Protein AF-A0A6V7K742-F1 (afdb_monomer_lite)

Secondary structure (DSSP, 8-state):
--HHHHHHHHHHHHHHHHHHT--HHHHHHHHTT------HHHHHHHHHHHHHTT-

Organism: NCBI:txid1563983

Radius of gyration: 11.41 Å; chains: 1; bounding box: 28×19×28 Å

Sequence (55 aa):
ISGDLMQTMQIEGARCLTETNADLVKLIKTMKGEDVEVDKNMKCFGACLMKSFGV

InterPro domains:
  IPR006170 Pheromone/general odorant binding protein [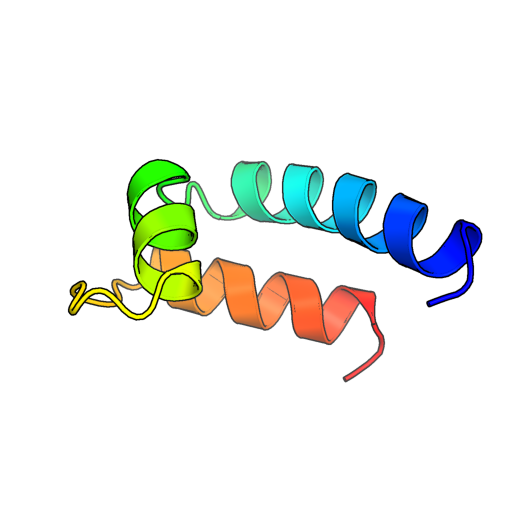PF01395] (6-55)
  IPR036728 Pheromone/general odorant binding protein superfamily [G3DSA:1.10.238.20] (2-55)
  IPR036728 Pheromone/general odorant binding protein superfamily [SSF47565] (5-55)

pLDDT: mean 91.86, std 7.46, range [57.0, 97.56]

Structure (mmCIF, N/CA/C/O backbone):
data_AF-A0A6V7K742-F1
#
_entry.id   AF-A0A6V7K742-F1
#
loop_
_atom_site.group_PDB
_atom_site.id
_atom_site.type_symbol
_atom_site.label_atom_id
_atom_site.label_alt_id
_atom_site.label_comp_id
_atom_site.label_asym_id
_atom_site.label_entity_id
_atom_site.label_seq_id
_atom_site.pdbx_PDB_ins_code
_atom_site.Cartn_x
_atom_site.Cartn_y
_atom_site.Cartn_z
_atom_site.occupancy
_atom_site.B_iso_or_equiv
_atom_site.auth_seq_id
_atom_site.auth_comp_id
_atom_site.auth_asym_id
_atom_site.auth_atom_id
_atom_site.pdbx_PDB_model_num
ATOM 1 N N . ILE A 1 1 ? 15.466 -10.613 -5.997 1.00 57.00 1 ILE A N 1
ATOM 2 C CA . ILE A 1 1 ? 14.541 -9.573 -6.506 1.00 57.00 1 ILE A CA 1
ATOM 3 C C . ILE A 1 1 ? 15.405 -8.609 -7.308 1.00 57.00 1 ILE A C 1
ATOM 5 O O . ILE A 1 1 ? 16.401 -8.154 -6.759 1.00 57.00 1 ILE A O 1
ATOM 9 N N . SER A 1 2 ? 15.147 -8.417 -8.605 1.00 71.44 2 SER A N 1
ATOM 10 C CA . SER A 1 2 ? 15.889 -7.433 -9.409 1.00 71.44 2 SER A CA 1
ATOM 11 C C . SER A 1 2 ? 15.709 -6.035 -8.801 1.00 71.44 2 SER A C 1
ATOM 13 O O . SER A 1 2 ? 14.658 -5.752 -8.228 1.00 71.44 2 SER A O 1
ATOM 15 N N . GLY A 1 3 ? 16.721 -5.164 -8.893 1.00 75.69 3 GLY A N 1
ATOM 16 C CA . GLY A 1 3 ? 16.640 -3.806 -8.327 1.00 75.69 3 GLY A CA 1
ATOM 17 C C . GLY A 1 3 ? 15.445 -3.001 -8.854 1.00 75.69 3 GLY A C 1
ATOM 18 O O . GLY A 1 3 ? 14.832 -2.252 -8.103 1.00 75.69 3 GLY A O 1
ATOM 19 N N . ASP A 1 4 ? 15.063 -3.258 -10.104 1.00 84.00 4 ASP A N 1
ATOM 20 C CA . ASP A 1 4 ? 13.914 -2.658 -10.784 1.00 84.00 4 ASP A CA 1
ATOM 21 C C . ASP A 1 4 ? 12.579 -2.985 -10.092 1.00 84.00 4 ASP A C 1
ATOM 23 O O . ASP A 1 4 ? 11.842 -2.086 -9.698 1.00 84.00 4 ASP A O 1
ATOM 27 N N . LEU A 1 5 ? 12.323 -4.266 -9.791 1.00 83.62 5 LEU A N 1
ATOM 28 C CA . LEU A 1 5 ? 11.089 -4.681 -9.113 1.00 83.62 5 LEU A CA 1
ATOM 29 C C . LEU A 1 5 ? 10.959 -4.046 -7.721 1.00 83.62 5 LEU A C 1
ATOM 31 O O . LEU A 1 5 ? 9.868 -3.663 -7.298 1.00 83.62 5 LEU A O 1
ATOM 35 N N . MET A 1 6 ? 12.075 -3.923 -7.001 1.00 84.38 6 MET A N 1
ATOM 36 C CA . MET A 1 6 ? 12.077 -3.326 -5.668 1.00 84.38 6 MET A CA 1
ATOM 37 C C . MET A 1 6 ? 11.804 -1.817 -5.725 1.00 84.38 6 MET A C 1
ATOM 39 O O . MET A 1 6 ? 11.083 -1.299 -4.873 1.00 84.38 6 MET A O 1
ATOM 43 N N . GLN A 1 7 ? 12.314 -1.130 -6.750 1.00 89.19 7 GLN A N 1
ATOM 44 C CA . GLN A 1 7 ? 12.048 0.286 -6.987 1.00 89.19 7 GLN A CA 1
ATOM 45 C C . GLN A 1 7 ? 10.588 0.528 -7.396 1.00 89.19 7 GLN A C 1
ATOM 47 O O . GLN A 1 7 ? 9.937 1.403 -6.822 1.00 89.19 7 GLN A O 1
ATOM 52 N N . THR A 1 8 ? 10.035 -0.285 -8.302 1.00 88.81 8 THR A N 1
ATOM 53 C CA . 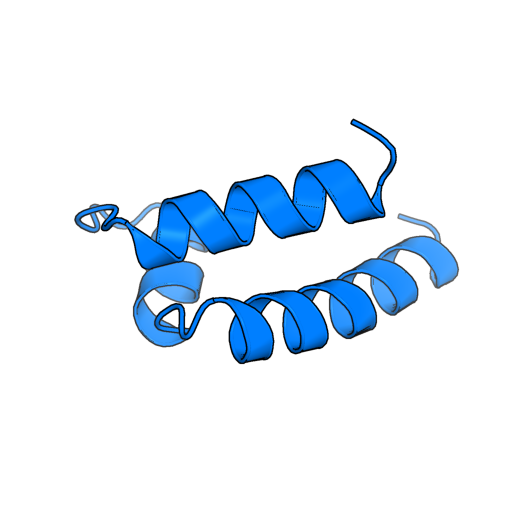THR A 1 8 ? 8.610 -0.225 -8.667 1.00 88.81 8 THR A CA 1
ATOM 54 C C . THR A 1 8 ? 7.720 -0.437 -7.446 1.00 88.81 8 THR A C 1
ATOM 56 O O . THR A 1 8 ? 6.785 0.326 -7.228 1.00 88.81 8 THR A O 1
ATOM 59 N N . MET A 1 9 ? 8.038 -1.415 -6.594 1.00 89.19 9 MET A N 1
ATOM 60 C CA . MET A 1 9 ? 7.253 -1.687 -5.387 1.00 89.19 9 MET A CA 1
ATOM 61 C C . MET A 1 9 ? 7.274 -0.529 -4.386 1.00 89.19 9 MET A C 1
ATOM 63 O O . MET A 1 9 ? 6.259 -0.266 -3.745 1.00 89.19 9 MET A O 1
ATOM 67 N N . GLN A 1 10 ? 8.392 0.187 -4.259 1.00 90.50 10 GLN A N 1
ATOM 68 C CA . GLN A 1 10 ? 8.466 1.379 -3.409 1.00 90.50 10 GLN A CA 1
ATOM 69 C C . GLN A 1 10 ? 7.616 2.530 -3.960 1.00 90.50 10 GLN A C 1
ATOM 71 O O . GLN A 1 10 ? 6.877 3.157 -3.199 1.00 90.50 10 GLN A O 1
ATOM 76 N N . ILE A 1 11 ? 7.692 2.784 -5.269 1.00 94.38 11 ILE A N 1
ATOM 77 C CA . ILE A 1 11 ? 6.922 3.844 -5.935 1.00 94.38 11 ILE A CA 1
ATOM 78 C C . ILE A 1 11 ? 5.420 3.553 -5.834 1.00 94.38 11 ILE A C 1
ATOM 80 O O . ILE A 1 11 ? 4.653 4.390 -5.354 1.00 94.38 11 ILE A O 1
ATOM 84 N N . GLU A 1 12 ? 5.005 2.346 -6.214 1.00 95.06 12 GLU A N 1
ATOM 85 C CA . GLU A 1 12 ? 3.599 1.939 -6.177 1.00 95.06 12 GLU A CA 1
ATOM 86 C C . GLU A 1 12 ? 3.077 1.817 -4.744 1.00 95.06 12 GLU A C 1
ATOM 88 O O . GLU A 1 12 ? 1.951 2.221 -4.463 1.00 95.06 12 GLU A O 1
ATOM 93 N N . GLY A 1 13 ? 3.909 1.357 -3.806 1.00 94.56 13 GLY A N 1
ATOM 94 C CA . GLY A 1 13 ? 3.585 1.347 -2.382 1.00 94.56 13 GLY A CA 1
ATOM 95 C C . GLY A 1 13 ? 3.281 2.744 -1.847 1.00 94.56 13 GLY A C 1
ATOM 96 O O . GLY A 1 13 ? 2.246 2.941 -1.211 1.00 94.56 13 GLY A O 1
ATOM 97 N N . ALA A 1 14 ? 4.127 3.734 -2.144 1.00 95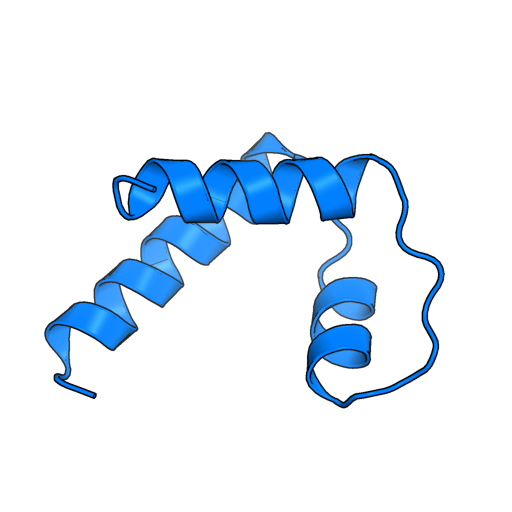.25 14 ALA A N 1
ATOM 98 C CA . ALA A 1 14 ? 3.903 5.118 -1.723 1.00 95.25 14 ALA A CA 1
ATOM 99 C C . ALA A 1 14 ? 2.636 5.725 -2.357 1.00 95.25 14 ALA A C 1
ATOM 101 O O . ALA A 1 14 ? 1.850 6.390 -1.670 1.00 95.25 14 ALA A O 1
ATOM 102 N N . ARG A 1 15 ? 2.400 5.455 -3.649 1.00 97.38 15 ARG A N 1
ATOM 103 C CA . ARG A 1 15 ? 1.188 5.888 -4.363 1.00 97.38 15 ARG A CA 1
ATOM 104 C C . ARG A 1 15 ? -0.075 5.294 -3.737 1.00 97.38 15 ARG A C 1
ATOM 106 O O . ARG A 1 15 ? -0.973 6.038 -3.346 1.00 97.38 15 ARG A O 1
ATOM 113 N N . CYS A 1 16 ? -0.125 3.973 -3.575 1.00 97.44 16 CYS A N 1
ATOM 114 C CA . CYS A 1 16 ? -1.282 3.273 -3.020 1.00 97.44 16 CYS A CA 1
ATOM 115 C C . CYS A 1 16 ? -1.560 3.656 -1.563 1.00 97.44 16 CYS A C 1
ATOM 117 O O . CYS A 1 16 ? -2.723 3.769 -1.174 1.00 97.44 16 CYS A O 1
ATOM 119 N N . LEU A 1 17 ? -0.521 3.895 -0.757 1.00 96.75 17 LEU A N 1
ATOM 120 C CA . LEU A 1 17 ? -0.673 4.389 0.614 1.00 96.75 17 LEU A CA 1
ATOM 121 C C . LEU A 1 17 ? -1.402 5.741 0.634 1.00 96.75 17 LEU A C 1
ATOM 123 O O . LEU A 1 17 ? -2.331 5.932 1.417 1.00 96.75 17 LEU A O 1
ATOM 127 N N . THR A 1 18 ? -1.018 6.640 -0.276 1.00 96.44 18 THR A N 1
ATOM 128 C CA . THR A 1 18 ? -1.591 7.987 -0.398 1.00 96.44 18 THR A CA 1
ATOM 129 C C . THR A 1 18 ? -3.041 7.945 -0.887 1.00 96.44 18 THR A C 1
ATOM 131 O O . THR A 1 18 ? -3.904 8.593 -0.303 1.00 96.44 18 THR A O 1
ATOM 134 N N . GLU A 1 19 ? -3.338 7.154 -1.922 1.00 97.38 19 GLU A N 1
ATOM 135 C CA . GLU A 1 19 ? -4.688 7.056 -2.506 1.00 97.38 19 GLU A CA 1
ATOM 136 C C . GLU A 1 19 ? -5.717 6.435 -1.560 1.00 97.38 19 GLU A C 1
ATOM 138 O O . GLU A 1 19 ? -6.895 6.789 -1.587 1.00 97.38 19 GLU A O 1
ATOM 143 N N . THR A 1 20 ? -5.283 5.484 -0.736 1.00 97.56 20 THR A N 1
ATOM 144 C CA . THR A 1 20 ? -6.187 4.695 0.111 1.00 97.56 20 THR A CA 1
ATOM 145 C C . THR A 1 20 ? -6.266 5.210 1.538 1.00 97.56 20 THR A C 1
ATOM 147 O O . THR A 1 20 ? -7.136 4.769 2.290 1.00 97.56 20 THR A O 1
ATOM 150 N N . ASN A 1 21 ? -5.379 6.138 1.914 1.00 97.19 21 ASN A N 1
ATOM 151 C CA . ASN A 1 21 ? -5.215 6.613 3.284 1.00 97.19 21 ASN A CA 1
ATOM 152 C C . ASN A 1 21 ? -5.047 5.444 4.277 1.00 97.19 21 ASN A C 1
ATOM 154 O O . ASN A 1 21 ? -5.649 5.420 5.356 1.00 97.19 21 ASN A O 1
ATOM 158 N N . ALA A 1 22 ? -4.304 4.415 3.858 1.00 96.88 22 ALA A N 1
ATOM 159 C CA . ALA A 1 22 ? -3.994 3.268 4.698 1.00 96.88 22 ALA A CA 1
ATOM 160 C C . ALA A 1 22 ? -2.954 3.649 5.758 1.00 96.88 22 ALA A C 1
ATOM 162 O O . ALA A 1 22 ? -2.046 4.443 5.517 1.00 96.88 22 ALA A O 1
ATOM 163 N N . ASP A 1 23 ? -3.089 3.070 6.948 1.00 95.81 23 ASP A N 1
ATOM 164 C CA . ASP A 1 23 ? -2.180 3.336 8.056 1.00 95.81 23 ASP A CA 1
ATOM 165 C C . ASP A 1 23 ? -0.849 2.599 7.839 1.00 95.81 23 ASP A C 1
ATOM 167 O O . ASP A 1 23 ? -0.771 1.368 7.904 1.00 95.81 23 ASP A O 1
ATOM 171 N N . LEU A 1 24 ? 0.215 3.371 7.597 1.00 93.94 24 LEU A N 1
ATOM 172 C CA . LEU A 1 24 ? 1.564 2.848 7.394 1.00 93.94 24 LEU A CA 1
ATOM 173 C C . LEU A 1 24 ? 2.051 2.011 8.584 1.00 93.94 24 LEU A C 1
ATOM 175 O O . LEU A 1 24 ? 2.712 0.992 8.391 1.00 93.94 24 LEU A O 1
ATOM 179 N N . VAL A 1 25 ? 1.721 2.410 9.814 1.00 94.50 25 VAL A N 1
ATOM 180 C CA . VAL A 1 25 ? 2.130 1.684 11.021 1.00 94.50 25 VAL A CA 1
ATOM 181 C C . VAL A 1 25 ? 1.435 0.331 11.070 1.00 94.50 25 VAL A C 1
ATOM 183 O O . VAL A 1 25 ? 2.099 -0.676 11.326 1.00 94.50 25 VAL A O 1
ATOM 186 N N . LYS A 1 26 ? 0.130 0.276 10.775 1.00 94.94 26 LYS A N 1
ATOM 187 C CA . LYS A 1 26 ? -0.598 -1.002 10.694 1.00 94.94 26 LYS A CA 1
ATOM 188 C C . LYS A 1 26 ? -0.019 -1.912 9.616 1.00 94.94 26 LYS A C 1
ATOM 190 O O . LYS A 1 26 ? 0.215 -3.083 9.894 1.00 94.94 26 LYS A O 1
ATOM 195 N N . LEU A 1 27 ? 0.285 -1.380 8.430 1.00 92.38 27 LEU A N 1
ATOM 196 C CA . LEU A 1 27 ? 0.899 -2.151 7.344 1.00 92.38 27 LEU A CA 1
ATOM 197 C C . LEU A 1 27 ? 2.257 -2.741 7.752 1.00 92.38 27 LEU A C 1
ATOM 199 O O . LEU A 1 27 ? 2.491 -3.930 7.545 1.00 92.38 27 LEU A O 1
ATOM 203 N N . ILE A 1 28 ? 3.128 -1.947 8.385 1.00 93.06 28 ILE A N 1
ATOM 204 C CA . ILE A 1 28 ? 4.431 -2.421 8.880 1.00 93.06 28 ILE A CA 1
ATOM 205 C C . ILE A 1 28 ? 4.250 -3.545 9.906 1.00 93.06 28 ILE A C 1
ATOM 207 O O . ILE A 1 28 ? 4.969 -4.543 9.855 1.00 93.06 28 ILE A O 1
ATOM 211 N N . LYS A 1 29 ? 3.298 -3.403 10.830 1.00 95.06 29 LYS A N 1
ATOM 212 C CA . LYS A 1 29 ? 2.988 -4.434 11.827 1.00 95.06 29 LYS A CA 1
ATOM 213 C C . LYS A 1 29 ? 2.468 -5.720 11.176 1.00 95.06 29 LYS A C 1
ATOM 215 O O . LYS A 1 29 ? 2.974 -6.796 11.483 1.00 95.06 29 LYS A O 1
ATOM 220 N N . THR A 1 30 ? 1.564 -5.617 10.200 1.00 92.00 30 THR A N 1
ATOM 221 C CA . THR A 1 30 ? 1.102 -6.771 9.410 1.00 92.00 30 THR A CA 1
ATOM 222 C C . THR A 1 30 ? 2.260 -7.460 8.683 1.00 92.00 30 THR A C 1
ATOM 224 O O . THR A 1 30 ? 2.355 -8.683 8.711 1.00 92.00 30 THR A O 1
ATOM 227 N N . MET A 1 31 ? 3.196 -6.706 8.092 1.00 88.19 31 MET A N 1
ATOM 228 C CA . MET A 1 31 ? 4.391 -7.274 7.444 1.00 88.19 31 MET A CA 1
ATOM 229 C C . MET A 1 31 ? 5.335 -7.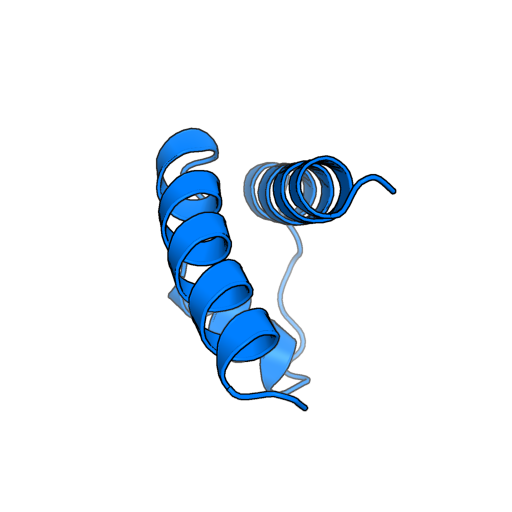988 8.421 1.00 88.19 31 MET A C 1
ATOM 231 O O . MET A 1 31 ? 6.066 -8.889 8.016 1.00 88.19 31 MET A O 1
ATOM 235 N N . LYS A 1 32 ? 5.325 -7.604 9.701 1.00 95.62 32 LYS A N 1
ATOM 236 C CA . LYS A 1 32 ? 6.067 -8.283 10.773 1.00 95.62 32 LYS A CA 1
ATOM 237 C C . LYS A 1 32 ? 5.348 -9.520 11.320 1.00 95.62 32 LYS A C 1
ATOM 239 O O . LYS A 1 32 ? 5.906 -10.197 12.179 1.00 95.62 32 LYS A O 1
ATOM 244 N N . GLY A 1 33 ? 4.144 -9.822 10.832 1.00 94.38 33 GLY A N 1
ATOM 245 C CA . GLY A 1 33 ? 3.320 -10.922 11.329 1.00 94.38 33 GLY A CA 1
ATOM 246 C C . GLY A 1 33 ? 2.633 -10.623 12.662 1.00 94.38 33 GLY A C 1
ATOM 247 O O . GLY A 1 33 ? 2.197 -11.553 13.334 1.00 94.38 33 GLY A O 1
ATOM 248 N N . GLU A 1 34 ? 2.550 -9.351 13.065 1.00 96.94 34 GLU A N 1
ATOM 249 C CA . GLU A 1 34 ? 1.745 -8.958 14.221 1.00 96.94 34 GLU A CA 1
ATOM 250 C C . GLU A 1 34 ? 0.254 -9.084 13.886 1.00 96.94 34 GLU A C 1
ATOM 252 O O . GLU A 1 34 ? -0.171 -8.798 12.762 1.00 96.94 34 GLU A O 1
ATOM 257 N N . ASP A 1 35 ? -0.541 -9.481 14.880 1.00 93.88 35 ASP A N 1
ATOM 258 C CA . ASP A 1 35 ? -1.995 -9.506 14.755 1.00 93.88 35 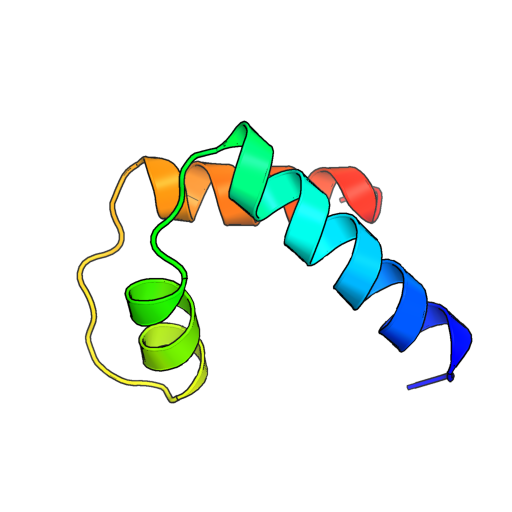ASP A CA 1
ATOM 259 C C . ASP A 1 35 ? -2.531 -8.068 14.775 1.00 93.88 35 ASP A C 1
ATOM 261 O O . ASP A 1 35 ? -2.452 -7.355 15.780 1.00 93.88 35 ASP A O 1
ATOM 265 N N . VAL A 1 36 ? -3.004 -7.613 13.618 1.00 93.88 36 VAL A N 1
ATOM 266 C CA . VAL A 1 36 ? -3.508 -6.259 13.393 1.00 93.88 36 VAL A CA 1
ATOM 267 C C . VAL A 1 36 ? -4.847 -6.368 12.693 1.00 93.88 36 VAL A C 1
ATOM 269 O O . VAL A 1 36 ? -4.976 -7.041 11.671 1.00 93.88 36 VAL A O 1
ATOM 272 N N . GLU A 1 37 ? -5.836 -5.644 13.205 1.00 93.88 37 GLU A N 1
ATOM 273 C CA . GLU A 1 37 ? -7.137 -5.559 12.558 1.00 93.88 37 GLU A CA 1
ATOM 274 C C . GLU A 1 37 ? -7.016 -4.912 11.168 1.00 93.88 37 GLU A C 1
ATOM 276 O O . GLU A 1 37 ? -6.653 -3.738 11.028 1.00 93.88 37 GLU A O 1
ATOM 281 N N . VAL A 1 38 ? -7.344 -5.694 10.134 1.00 92.69 38 VAL A N 1
ATOM 282 C CA . VAL A 1 38 ? -7.323 -5.257 8.735 1.00 92.69 38 VAL A CA 1
ATOM 283 C C . VAL A 1 38 ? -8.602 -4.489 8.411 1.00 92.69 38 VAL A C 1
ATOM 285 O O . VAL A 1 38 ? -9.657 -5.070 8.127 1.00 92.69 38 VAL A O 1
ATOM 288 N N . ASP A 1 39 ? -8.490 -3.165 8.402 1.00 94.38 39 ASP A N 1
ATOM 289 C CA . ASP A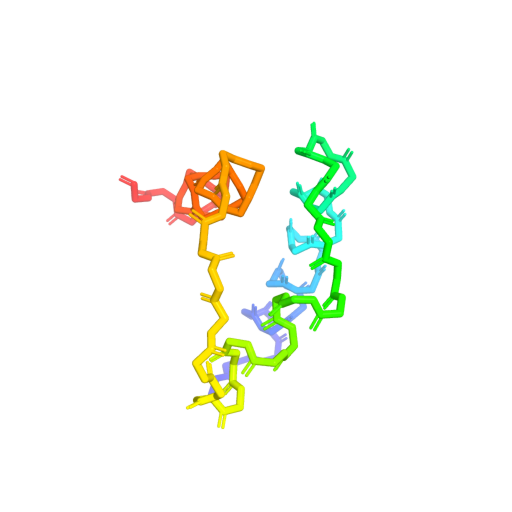 1 39 ? -9.590 -2.269 8.057 1.00 94.38 39 ASP A CA 1
ATOM 290 C C . ASP A 1 39 ? -9.799 -2.114 6.534 1.00 94.38 39 ASP A C 1
ATOM 292 O O . ASP A 1 39 ? -9.120 -2.717 5.695 1.00 94.38 39 ASP A O 1
ATOM 296 N N . LYS A 1 40 ? -10.803 -1.312 6.160 1.00 97.12 40 LYS A N 1
ATOM 297 C CA . LYS A 1 40 ? -11.163 -1.055 4.758 1.00 97.12 40 LYS A CA 1
ATOM 298 C C . LYS A 1 40 ? -10.003 -0.450 3.961 1.00 97.12 40 LYS A C 1
ATOM 300 O O . LYS A 1 40 ? -9.803 -0.849 2.814 1.00 97.12 40 LYS A O 1
ATOM 305 N N . ASN A 1 41 ? -9.245 0.477 4.542 1.00 97.38 41 ASN A N 1
ATOM 306 C CA . ASN A 1 41 ? -8.185 1.185 3.826 1.00 97.38 41 ASN A CA 1
ATOM 307 C C . ASN A 1 41 ? -7.013 0.244 3.541 1.00 97.38 41 ASN A C 1
ATOM 309 O O . ASN A 1 41 ? -6.474 0.258 2.439 1.00 97.38 41 ASN A O 1
ATOM 313 N N . MET A 1 42 ? -6.689 -0.657 4.473 1.00 96.25 42 MET A N 1
ATOM 314 C CA . MET A 1 42 ? -5.680 -1.699 4.251 1.00 96.25 42 MET A CA 1
ATOM 315 C C . MET A 1 42 ? -6.070 -2.674 3.129 1.00 96.25 42 MET A C 1
ATOM 317 O O . MET A 1 42 ? -5.228 -3.049 2.312 1.00 96.25 42 MET A O 1
ATOM 321 N N . LYS A 1 43 ? -7.353 -3.049 3.027 1.00 95.38 43 LYS A N 1
ATOM 322 C CA . LYS A 1 43 ? -7.849 -3.868 1.901 1.00 95.38 43 LYS A CA 1
ATOM 323 C C . LYS A 1 43 ? -7.732 -3.119 0.575 1.00 95.38 43 LYS A C 1
ATOM 325 O O . LYS A 1 43 ? -7.292 -3.697 -0.417 1.00 95.38 43 LYS A O 1
ATOM 330 N N . CYS A 1 44 ? -8.083 -1.832 0.561 1.00 97.44 44 CYS A N 1
ATOM 331 C CA . CYS A 1 44 ? -7.913 -0.977 -0.611 1.00 97.44 44 CYS A CA 1
ATOM 332 C C . CYS A 1 44 ? -6.436 -0.836 -1.008 1.00 97.44 44 CYS A C 1
ATOM 334 O O . CYS A 1 44 ? -6.136 -0.884 -2.198 1.00 97.44 44 CYS A O 1
ATOM 336 N N . PHE A 1 45 ? -5.518 -0.722 -0.043 1.00 96.69 45 PHE A N 1
ATOM 337 C CA . PHE A 1 45 ? -4.076 -0.687 -0.298 1.00 96.69 45 PHE A CA 1
ATOM 338 C C . PHE A 1 45 ? -3.599 -1.960 -1.005 1.00 96.69 45 PHE A C 1
ATOM 340 O O . PHE A 1 45 ? -2.958 -1.878 -2.052 1.00 96.69 45 PHE A O 1
ATOM 347 N N . GLY A 1 46 ? -3.975 -3.136 -0.489 1.00 94.31 46 GLY A N 1
ATOM 348 C CA . GLY A 1 46 ? -3.650 -4.416 -1.124 1.00 94.31 46 GLY A CA 1
ATOM 349 C C . GLY A 1 46 ? -4.224 -4.542 -2.539 1.00 94.31 46 GLY A C 1
ATOM 350 O O . GLY A 1 46 ? -3.518 -4.956 -3.455 1.00 94.31 46 GLY A O 1
ATOM 351 N N . ALA A 1 47 ? -5.477 -4.122 -2.746 1.00 95.94 47 ALA A N 1
ATOM 352 C CA . ALA A 1 47 ? -6.107 -4.119 -4.068 1.00 95.94 47 ALA A CA 1
ATOM 353 C C . ALA A 1 47 ? -5.407 -3.167 -5.055 1.00 95.94 47 ALA A C 1
ATOM 355 O O . ALA A 1 47 ? -5.231 -3.509 -6.223 1.00 95.94 47 ALA A O 1
ATOM 356 N N . CYS A 1 48 ? -4.981 -1.992 -4.587 1.00 96.62 48 CYS A N 1
ATOM 357 C CA . CYS A 1 48 ? -4.217 -1.039 -5.386 1.00 96.62 48 CYS A CA 1
ATOM 358 C C . CYS A 1 48 ? -2.876 -1.632 -5.836 1.00 96.62 48 CYS A C 1
ATOM 360 O O . CYS A 1 48 ? -2.559 -1.561 -7.022 1.00 96.62 48 CYS A O 1
ATOM 362 N N . LEU A 1 49 ? -2.140 -2.284 -4.928 1.00 94.44 49 LEU A N 1
ATOM 363 C CA . LEU A 1 49 ? -0.883 -2.950 -5.269 1.00 94.44 49 LEU A CA 1
ATOM 364 C C . LEU A 1 49 ? -1.081 -4.068 -6.296 1.00 94.44 49 LEU A C 1
ATOM 366 O O . LEU A 1 49 ? -0.346 -4.112 -7.276 1.00 94.44 49 LEU A O 1
ATOM 370 N N . MET A 1 50 ? -2.074 -4.946 -6.109 1.00 93.62 50 MET A N 1
ATOM 371 C CA . MET A 1 50 ? -2.362 -6.020 -7.073 1.00 93.62 50 MET A CA 1
ATOM 372 C C . MET A 1 50 ? -2.604 -5.452 -8.476 1.00 93.62 50 MET A C 1
ATOM 374 O O . MET A 1 50 ? -1.933 -5.855 -9.428 1.00 93.62 50 MET A O 1
ATOM 378 N N . LYS A 1 51 ? -3.426 -4.399 -8.566 1.00 94.06 51 LYS A N 1
ATOM 379 C CA . LYS A 1 51 ? -3.695 -3.699 -9.823 1.00 94.06 51 LYS A CA 1
ATOM 380 C C . LYS A 1 51 ? -2.429 -3.107 -10.454 1.00 94.06 51 LYS A C 1
ATOM 382 O O . LYS A 1 51 ? -2.275 -3.193 -11.671 1.00 94.06 51 LYS A O 1
ATOM 387 N N . SER A 1 52 ? -1.524 -2.525 -9.662 1.00 90.19 52 SER A N 1
ATOM 388 C CA . SER A 1 52 ? -0.248 -1.980 -10.156 1.00 90.19 52 SER A CA 1
ATOM 389 C C . SER A 1 52 ? 0.661 -3.035 -10.787 1.00 90.19 52 SER A C 1
ATOM 391 O O . SER A 1 52 ? 1.423 -2.716 -11.696 1.00 90.19 52 SER A O 1
ATOM 393 N N . PHE A 1 53 ? 0.577 -4.286 -10.332 1.00 88.62 53 PHE A N 1
ATOM 394 C CA . PHE A 1 53 ? 1.370 -5.401 -10.855 1.00 88.62 53 PHE A CA 1
ATOM 395 C C . PHE A 1 53 ? 0.628 -6.247 -11.902 1.00 88.62 53 PHE A C 1
ATOM 397 O O . PHE A 1 53 ? 1.153 -7.272 -12.334 1.00 88.62 53 PHE A O 1
ATOM 404 N N . GLY A 1 54 ? -0.560 -5.818 -12.341 1.00 83.88 54 GLY A N 1
ATOM 405 C CA . GLY A 1 54 ? -1.343 -6.512 -13.367 1.00 83.88 54 GLY A CA 1
ATOM 406 C C . GLY A 1 54 ? -2.036 -7.789 -12.883 1.00 83.88 54 GLY A C 1
ATOM 407 O O . GLY A 1 54 ? -2.316 -8.664 -13.702 1.00 83.88 54 GLY A O 1
ATOM 408 N N . VAL A 1 55 ? -2.287 -7.892 -11.574 1.00 74.81 55 VAL A N 1
ATOM 409 C CA . VAL A 1 55 ? -3.084 -8.949 -10.924 1.00 74.81 55 VAL A CA 1
ATOM 410 C C . VAL A 1 55 ? -4.506 -8.446 -10.704 1.00 74.81 55 VAL A C 1
ATOM 412 O O . VAL A 1 55 ? -5.443 -9.210 -11.018 1.00 74.81 55 VAL A O 1
#

Foldseek 3Di:
DPPVVVVLCVVQLVVLCVVLVDDPVQVVCVVVVHDGDCDPSNVSSVVSSCVSVVD